Protein AF-D4XML7-F1 (afdb_monomer)

Sequence (83 aa):
MVTFLFFGLIITILLTPGPTNTLLASSGIQIGIKRSLKLIPSEVLGYFIAITAWGFLLESVSHYIPWLPPLIKLLSAAFIIYF

Structure (mmCIF, N/CA/C/O backbone):
data_AF-D4XML7-F1
#
_entry.id   AF-D4XML7-F1
#
loop_
_atom_site.group_PDB
_atom_site.id
_atom_site.type_symbol
_atom_site.label_atom_id
_atom_site.label_alt_id
_atom_site.label_comp_id
_atom_site.label_asym_id
_atom_site.label_entity_id
_atom_site.label_seq_id
_atom_site.pdbx_PDB_ins_code
_atom_site.Cartn_x
_atom_site.Cartn_y
_atom_site.Cartn_z
_atom_site.occupancy
_atom_site.B_iso_or_equiv
_atom_site.auth_seq_id
_atom_site.auth_comp_id
_atom_site.auth_asym_id
_atom_site.auth_atom_id
_atom_site.pdbx_PDB_model_num
ATOM 1 N N . MET A 1 1 ? -7.978 24.721 -2.529 1.00 58.22 1 MET A N 1
ATOM 2 C CA . MET A 1 1 ? -8.995 23.992 -3.328 1.00 58.22 1 MET A CA 1
ATOM 3 C C . MET A 1 1 ? -8.685 22.499 -3.485 1.00 58.22 1 MET A C 1
ATOM 5 O O . MET A 1 1 ? -9.626 21.729 -3.576 1.00 58.22 1 MET A O 1
ATOM 9 N N . VAL A 1 2 ? -7.418 22.058 -3.429 1.00 62.31 2 VAL A N 1
ATOM 10 C CA . VAL A 1 2 ? -7.052 20.621 -3.509 1.00 62.31 2 VAL A CA 1
ATOM 11 C C . VAL A 1 2 ? -7.470 19.813 -2.262 1.00 62.31 2 VAL A C 1
ATOM 13 O O . VAL A 1 2 ? -7.745 18.624 -2.356 1.00 62.31 2 VAL A O 1
ATOM 16 N N . THR A 1 3 ? -7.610 20.458 -1.100 1.00 80.94 3 THR A N 1
ATOM 17 C CA . THR A 1 3 ? -7.850 19.797 0.195 1.00 80.94 3 THR A CA 1
ATOM 18 C C . THR A 1 3 ? -9.175 19.029 0.282 1.00 80.94 3 THR A C 1
ATOM 20 O O . THR A 1 3 ? -9.189 17.911 0.782 1.00 80.94 3 THR A O 1
ATOM 23 N N . PHE A 1 4 ? -10.285 19.581 -0.222 1.00 84.38 4 PHE A N 1
ATOM 24 C CA . PHE A 1 4 ? -11.599 18.925 -0.115 1.00 84.38 4 PHE A CA 1
ATOM 25 C C . PHE A 1 4 ? -11.704 17.691 -1.019 1.00 84.38 4 PHE A C 1
ATOM 27 O O . PHE A 1 4 ? -12.132 16.630 -0.571 1.00 84.38 4 PHE A O 1
ATOM 34 N N . LEU A 1 5 ? -11.238 17.814 -2.268 1.00 87.25 5 LEU A N 1
ATOM 35 C CA . LEU A 1 5 ? -11.157 16.691 -3.205 1.00 87.25 5 LEU A CA 1
ATOM 36 C C . LEU A 1 5 ? -10.247 15.585 -2.667 1.00 87.25 5 LEU A C 1
ATOM 38 O O . LEU A 1 5 ? -10.602 14.416 -2.742 1.00 87.25 5 LEU A O 1
ATOM 42 N N . PHE A 1 6 ? -9.116 15.951 -2.063 1.00 87.81 6 PHE A N 1
ATOM 43 C CA . PHE A 1 6 ? -8.193 14.998 -1.453 1.00 87.81 6 PHE A CA 1
ATOM 44 C C . PHE A 1 6 ? -8.834 14.203 -0.306 1.00 87.81 6 PHE A C 1
ATOM 46 O O . PHE A 1 6 ? -8.759 12.977 -0.301 1.00 87.81 6 PHE A O 1
ATOM 53 N N . PHE A 1 7 ? -9.524 14.872 0.625 1.00 88.56 7 PHE A N 1
ATOM 54 C CA . PHE A 1 7 ? -10.243 14.182 1.702 1.00 88.56 7 PHE A CA 1
ATOM 55 C C . PHE A 1 7 ? -11.372 13.293 1.175 1.00 88.56 7 PHE A C 1
ATOM 57 O O . PHE A 1 7 ? -11.513 12.163 1.636 1.00 88.56 7 PHE A O 1
ATOM 64 N N . GLY A 1 8 ? -12.139 13.764 0.186 1.00 87.56 8 GLY A N 1
ATOM 65 C CA . GLY A 1 8 ? -13.170 12.949 -0.459 1.00 87.56 8 GLY A CA 1
AT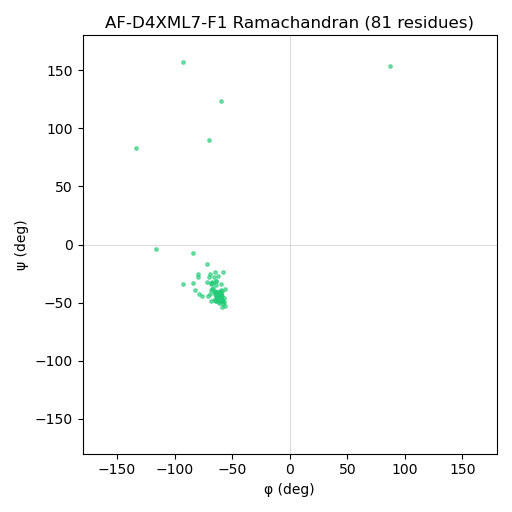OM 66 C C . GLY A 1 8 ? -12.596 11.681 -1.096 1.00 87.56 8 GLY A C 1
ATOM 67 O O . GLY A 1 8 ? -13.169 10.601 -0.961 1.00 87.56 8 GLY A O 1
ATOM 68 N N . LEU A 1 9 ? -11.423 11.790 -1.720 1.00 87.38 9 LEU A N 1
ATOM 69 C CA . LEU A 1 9 ? -10.734 10.675 -2.365 1.00 87.38 9 LEU A CA 1
ATOM 70 C C . LEU A 1 9 ? -10.209 9.663 -1.335 1.00 87.38 9 LEU A C 1
ATOM 72 O O . LEU A 1 9 ? -10.420 8.465 -1.499 1.00 87.38 9 LEU A O 1
ATOM 76 N N . ILE A 1 10 ? -9.626 10.137 -0.228 1.00 87.56 10 ILE A N 1
ATOM 77 C CA . ILE A 1 10 ? -9.211 9.285 0.899 1.00 87.56 10 ILE A CA 1
ATOM 78 C C . ILE A 1 10 ? -10.404 8.510 1.458 1.00 87.56 10 ILE A C 1
ATOM 80 O O . ILE A 1 10 ? -10.332 7.293 1.592 1.00 87.56 10 ILE A O 1
ATOM 84 N N . ILE A 1 11 ? -11.504 9.201 1.768 1.00 85.25 11 ILE A N 1
ATOM 85 C CA . ILE A 1 11 ? -12.700 8.567 2.336 1.00 85.25 11 ILE A CA 1
ATOM 86 C C . ILE A 1 11 ? -13.241 7.508 1.376 1.00 85.25 11 ILE A C 1
ATOM 88 O O . ILE A 1 11 ? -13.541 6.399 1.804 1.00 85.25 11 ILE A O 1
ATOM 92 N N . THR A 1 12 ? -13.306 7.823 0.082 1.00 84.75 12 THR A N 1
ATOM 93 C CA . THR A 1 12 ? -13.771 6.877 -0.937 1.00 84.75 12 THR A CA 1
ATOM 94 C C . THR A 1 12 ? -12.895 5.624 -0.960 1.00 84.75 12 THR A C 1
ATOM 96 O O . THR A 1 12 ? -13.424 4.523 -0.883 1.00 84.75 12 THR A O 1
ATOM 99 N N . ILE A 1 13 ? -11.565 5.773 -0.967 1.00 84.88 13 ILE A N 1
ATOM 100 C CA . ILE A 1 13 ? -10.627 4.639 -0.955 1.00 84.88 13 ILE A CA 1
ATOM 101 C C . ILE A 1 13 ? -10.753 3.802 0.323 1.00 84.88 13 ILE A C 1
ATOM 103 O O . ILE A 1 13 ? -10.731 2.575 0.247 1.00 84.88 13 ILE A O 1
ATOM 107 N N . LEU A 1 14 ? -10.880 4.436 1.493 1.00 83.25 14 LEU A N 1
ATOM 108 C CA . LEU A 1 14 ? -11.018 3.712 2.762 1.00 83.25 14 LEU A CA 1
ATOM 109 C C . LEU A 1 14 ? -12.348 2.954 2.857 1.00 83.25 14 LEU A C 1
ATOM 111 O O . LEU A 1 14 ? -12.404 1.907 3.498 1.00 83.25 14 LEU A O 1
ATOM 115 N N . LEU A 1 15 ? -13.410 3.482 2.241 1.00 80.50 15 LEU A N 1
ATOM 116 C CA . LEU A 1 15 ? -14.725 2.844 2.210 1.00 80.50 15 LEU A CA 1
ATOM 117 C C . LEU A 1 15 ? -14.825 1.731 1.164 1.00 80.50 15 LEU A C 1
ATOM 119 O O . LEU A 1 15 ? -15.634 0.819 1.341 1.00 80.50 15 LEU A O 1
ATOM 123 N N . THR A 1 16 ? -14.017 1.771 0.101 1.00 84.69 16 THR A N 1
ATOM 124 C CA . THR A 1 16 ? -13.939 0.668 -0.859 1.00 84.69 16 THR A CA 1
ATOM 125 C C . THR A 1 16 ? -13.503 -0.605 -0.121 1.00 84.69 16 THR A C 1
ATOM 127 O O . 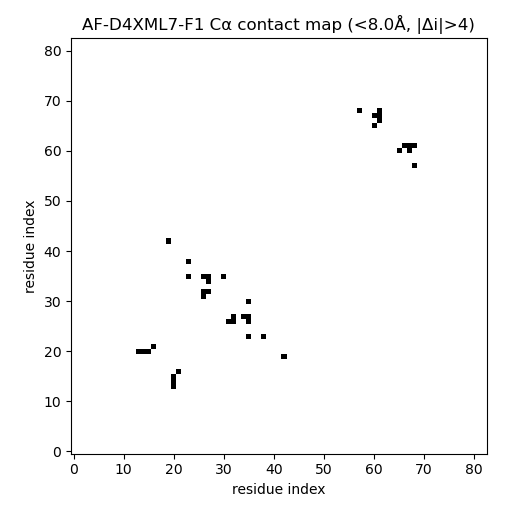THR A 1 16 ? -12.459 -0.596 0.546 1.00 84.69 16 THR A O 1
ATOM 130 N N . PRO A 1 17 ? -14.285 -1.701 -0.198 1.00 75.56 17 PRO A N 1
ATOM 131 C CA . PRO A 1 17 ? -14.033 -2.911 0.574 1.00 75.56 17 PRO A CA 1
ATOM 132 C C . PRO A 1 17 ? -12.784 -3.632 0.058 1.00 75.56 17 PRO A C 1
ATOM 134 O O . PRO A 1 17 ? -12.843 -4.475 -0.833 1.00 75.56 17 PRO A O 1
ATOM 137 N N . GLY A 1 18 ? -11.635 -3.272 0.625 1.00 81.38 18 GLY A N 1
ATOM 138 C CA . GLY A 1 18 ? -10.381 -4.004 0.502 1.00 81.38 18 GLY A CA 1
ATOM 139 C C . GLY A 1 18 ? -10.200 -4.997 1.656 1.00 81.38 18 GLY A C 1
ATOM 140 O O . GLY A 1 18 ? -10.754 -4.786 2.736 1.00 81.38 18 GLY A O 1
ATOM 141 N N . PRO A 1 19 ? -9.390 -6.056 1.487 1.00 79.06 19 PRO A N 1
ATOM 142 C CA . PRO A 1 19 ? -9.204 -7.087 2.508 1.00 79.06 19 PRO A CA 1
ATOM 143 C C . PRO A 1 19 ? -8.736 -6.527 3.861 1.00 79.06 19 PRO A C 1
ATOM 145 O O . PRO A 1 19 ? -9.233 -6.966 4.897 1.00 79.06 19 PRO A O 1
ATOM 148 N N . THR A 1 20 ? -7.850 -5.523 3.886 1.00 85.56 20 THR A N 1
ATOM 149 C CA . THR A 1 20 ? -7.404 -4.891 5.140 1.00 85.56 20 THR A CA 1
ATOM 150 C C . THR A 1 20 ? -8.366 -3.823 5.661 1.00 85.56 20 THR A C 1
ATOM 152 O O . THR A 1 20 ? -8.639 -3.814 6.858 1.00 85.56 20 THR A O 1
ATOM 155 N N . ASN A 1 21 ? -8.973 -2.997 4.799 1.00 87.31 21 ASN A N 1
ATOM 156 C CA . ASN A 1 21 ? -9.992 -2.013 5.207 1.00 87.31 21 ASN A CA 1
ATOM 157 C C . ASN A 1 21 ? -11.205 -2.695 5.859 1.00 87.31 21 ASN A C 1
ATOM 159 O O . ASN A 1 21 ? -11.678 -2.274 6.915 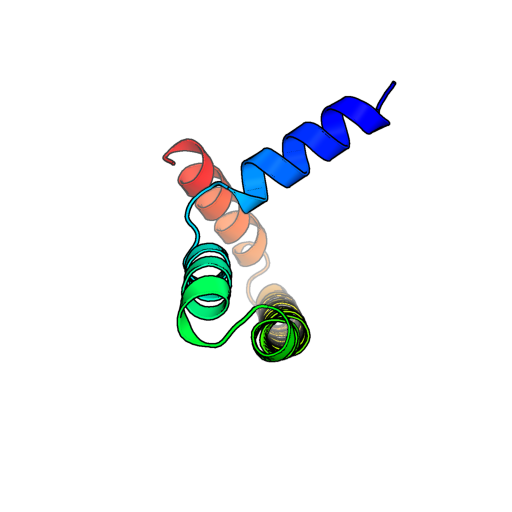1.00 87.31 21 ASN A O 1
ATOM 163 N N . THR A 1 22 ? -11.674 -3.799 5.270 1.00 85.75 22 THR A N 1
ATOM 164 C CA . THR A 1 22 ? -12.752 -4.620 5.829 1.00 85.75 22 THR A CA 1
ATOM 165 C C . THR A 1 22 ? -12.314 -5.318 7.117 1.00 85.75 22 THR A C 1
ATOM 167 O O . THR A 1 22 ? -13.093 -5.373 8.070 1.00 85.75 22 THR A O 1
ATOM 170 N N . LEU A 1 23 ? -11.065 -5.794 7.204 1.00 86.38 23 LEU A N 1
ATOM 171 C CA . LEU A 1 23 ? -10.519 -6.352 8.444 1.00 86.38 23 LEU A CA 1
ATOM 172 C C . LEU A 1 23 ? -10.510 -5.301 9.557 1.00 86.38 23 LEU A C 1
ATOM 174 O O . LEU A 1 23 ? -11.044 -5.580 10.623 1.00 86.38 23 LEU A O 1
ATOM 178 N N . LEU A 1 24 ? -10.002 -4.092 9.313 1.00 87.38 24 LEU A N 1
ATOM 179 C CA . LEU A 1 24 ? -9.971 -3.013 10.306 1.00 87.38 24 LEU A CA 1
ATOM 180 C C . LEU A 1 24 ? -11.375 -2.558 10.723 1.00 87.38 24 LEU A C 1
ATOM 182 O O . LEU A 1 24 ? -11.625 -2.326 11.909 1.00 87.38 24 LEU A O 1
ATOM 186 N N . ALA A 1 25 ? -12.307 -2.460 9.771 1.00 85.44 25 ALA A N 1
ATOM 187 C CA . ALA A 1 25 ? -13.700 -2.134 10.062 1.00 85.44 25 ALA A CA 1
ATOM 188 C C . ALA A 1 25 ? -14.358 -3.222 10.931 1.00 85.44 25 ALA A C 1
ATOM 190 O O . ALA A 1 25 ? -14.966 -2.921 11.960 1.00 85.44 25 ALA A O 1
ATOM 191 N N . SER A 1 26 ? -14.184 -4.496 10.565 1.00 85.62 26 SER A N 1
ATOM 192 C CA . SER A 1 26 ? -14.740 -5.633 11.308 1.00 85.62 26 SER A CA 1
ATOM 193 C C . SER A 1 26 ? -14.085 -5.819 12.680 1.00 85.62 26 SER A C 1
ATOM 195 O O . SER A 1 26 ? -14.784 -6.050 13.666 1.00 85.62 26 SER A O 1
ATOM 197 N N . SER A 1 27 ? -12.768 -5.633 12.797 1.00 85.50 27 SER A N 1
ATOM 198 C CA . SER A 1 27 ? -12.051 -5.713 14.070 1.00 85.50 27 SER A CA 1
ATOM 199 C C . SER A 1 27 ? -12.433 -4.557 14.992 1.00 85.50 27 SER A C 1
ATOM 201 O O . SER A 1 27 ? -12.496 -4.734 16.210 1.00 85.50 27 SER A O 1
ATOM 203 N N . GLY A 1 28 ? -12.723 -3.378 14.428 1.00 84.75 28 GLY A N 1
ATOM 204 C CA . GLY A 1 28 ? -13.223 -2.220 15.165 1.00 84.75 28 GLY A CA 1
ATOM 205 C C . GLY A 1 28 ? -14.546 -2.518 15.866 1.00 84.75 28 GLY A C 1
ATOM 206 O O . GLY A 1 28 ? -14.722 -2.128 17.021 1.00 84.75 28 GLY A O 1
ATOM 207 N N . ILE A 1 29 ? -15.422 -3.275 15.199 1.00 87.00 29 ILE A N 1
ATOM 208 C CA . ILE A 1 29 ? -16.717 -3.727 15.723 1.00 87.00 29 ILE A CA 1
ATOM 209 C C . ILE A 1 29 ? -16.546 -4.889 16.715 1.00 87.00 29 ILE A C 1
ATOM 211 O O . ILE A 1 29 ? -17.163 -4.878 17.776 1.00 87.00 29 ILE A O 1
ATOM 215 N N . GLN A 1 30 ? -15.701 -5.878 16.407 1.00 87.19 30 GLN A N 1
ATOM 216 C CA . GLN A 1 30 ? -15.568 -7.103 17.211 1.00 87.19 30 GLN A CA 1
ATOM 217 C C . GLN A 1 30 ? -14.713 -6.934 18.474 1.00 87.19 30 GLN A C 1
ATOM 219 O O . GLN A 1 30 ? -15.038 -7.471 19.528 1.00 87.19 30 GLN A O 1
ATOM 224 N N . ILE A 1 31 ? -13.587 -6.225 18.366 1.00 82.31 31 ILE A N 1
ATOM 225 C CA . ILE A 1 31 ? -12.536 -6.171 19.398 1.00 82.31 31 ILE A CA 1
ATOM 226 C C . ILE A 1 31 ? -12.374 -4.745 19.966 1.00 82.31 31 ILE A C 1
ATOM 228 O O . ILE A 1 31 ? -11.599 -4.513 20.899 1.00 82.31 31 ILE A O 1
ATOM 232 N N . GLY A 1 32 ? -13.119 -3.780 19.419 1.00 84.62 32 GLY A N 1
ATOM 233 C CA . GLY A 1 32 ? -13.124 -2.379 19.822 1.00 84.62 32 GLY A CA 1
ATOM 234 C C . GLY A 1 32 ? -12.051 -1.530 19.133 1.00 84.62 32 GLY A C 1
ATOM 235 O O . GLY A 1 32 ? -10.970 -1.997 18.756 1.00 84.62 32 GLY A O 1
ATOM 236 N N . ILE A 1 33 ? -12.336 -0.228 19.021 1.00 80.19 33 ILE A N 1
ATOM 237 C CA . ILE A 1 33 ? -11.503 0.758 18.309 1.00 80.19 33 ILE A CA 1
ATOM 238 C C . ILE A 1 33 ? -10.074 0.794 18.871 1.00 80.19 33 ILE A C 1
ATOM 240 O O . ILE A 1 33 ? -9.114 0.642 18.122 1.00 80.19 33 ILE A O 1
ATOM 244 N N . LYS A 1 34 ? -9.906 0.902 20.199 1.00 79.81 34 LYS A N 1
ATOM 245 C CA . LYS A 1 34 ? -8.577 1.021 20.839 1.00 79.81 34 LYS A CA 1
ATOM 246 C C . LYS A 1 34 ? -7.653 -0.165 20.557 1.00 79.81 34 LYS A C 1
ATOM 248 O O . LYS A 1 34 ? -6.441 0.012 20.480 1.00 79.81 34 LYS A O 1
ATOM 253 N N . ARG A 1 35 ? -8.207 -1.376 20.438 1.00 78.00 35 ARG A N 1
ATOM 254 C CA . ARG A 1 35 ? -7.421 -2.588 20.177 1.00 78.00 35 ARG A CA 1
ATOM 255 C C . ARG A 1 35 ? -7.151 -2.766 18.686 1.00 78.00 35 ARG A C 1
ATOM 257 O O . ARG A 1 35 ? -6.050 -3.176 18.338 1.00 78.00 35 ARG A O 1
ATOM 264 N N . SER A 1 36 ? -8.088 -2.351 17.833 1.00 83.19 36 SER A N 1
ATOM 265 C CA . SER A 1 36 ? -7.902 -2.308 16.377 1.00 83.19 36 SER A CA 1
ATOM 266 C C . SER A 1 36 ? -6.857 -1.297 15.920 1.00 83.19 36 SER A C 1
ATOM 268 O O . SER A 1 36 ? -6.172 -1.551 14.939 1.00 83.19 36 SER A O 1
ATOM 270 N N . LEU A 1 37 ? -6.630 -0.206 16.662 1.00 83.00 37 LEU A N 1
ATOM 271 C CA . LEU A 1 37 ? -5.536 0.730 16.357 1.00 83.00 37 LEU A CA 1
ATOM 272 C C . LEU A 1 37 ? -4.152 0.060 16.339 1.00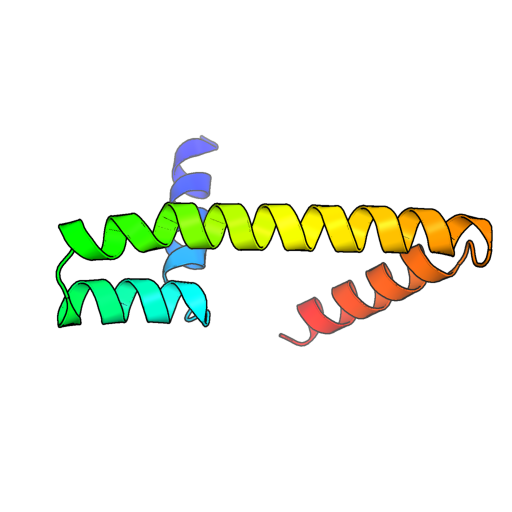 83.00 37 LEU A C 1
ATOM 274 O O . LEU A 1 37 ? -3.251 0.554 15.671 1.00 83.00 37 LEU A O 1
ATOM 278 N N . LYS A 1 38 ? -3.976 -1.077 17.029 1.00 84.94 38 LYS A N 1
ATOM 279 C CA . LYS A 1 38 ? -2.726 -1.854 16.985 1.00 84.94 38 LYS A CA 1
ATOM 280 C C . LYS A 1 38 ? -2.509 -2.583 15.656 1.00 84.94 38 LYS A C 1
ATOM 282 O O . LYS A 1 38 ? -1.385 -2.980 15.386 1.00 84.94 38 LYS A O 1
ATOM 287 N N . LEU A 1 39 ? -3.548 -2.749 14.838 1.00 85.12 39 LEU A N 1
ATOM 288 C CA . LEU A 1 39 ? -3.451 -3.378 13.519 1.00 85.12 39 LEU A CA 1
ATOM 289 C C . LEU A 1 39 ? -2.901 -2.412 12.465 1.00 85.12 39 LEU A C 1
ATOM 291 O O . LEU A 1 39 ? -2.225 -2.854 11.545 1.00 85.12 39 LEU A O 1
ATOM 295 N N . ILE A 1 40 ? -3.113 -1.104 12.639 1.00 87.38 40 ILE A N 1
ATOM 296 C CA . ILE A 1 40 ? -2.590 -0.062 11.743 1.00 87.38 40 ILE A CA 1
ATOM 297 C C . ILE A 1 40 ? -1.060 -0.145 11.597 1.00 87.38 40 ILE A C 1
ATOM 299 O O . ILE A 1 40 ? -0.586 -0.241 10.468 1.00 87.38 40 ILE A O 1
ATOM 303 N N . PRO A 1 41 ? -0.244 -0.155 12.674 1.00 87.88 41 PRO A N 1
ATOM 304 C CA . PRO A 1 41 ? 1.203 -0.284 12.515 1.00 87.88 41 PRO A CA 1
ATOM 305 C C . PRO A 1 41 ? 1.609 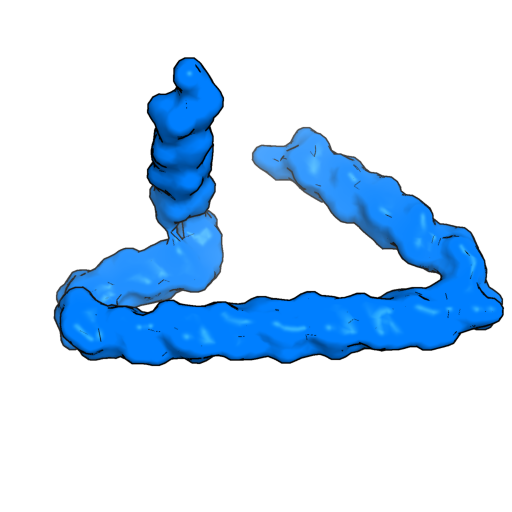-1.630 11.902 1.00 87.88 41 PRO A C 1
ATOM 307 O O . PRO A 1 41 ? 2.592 -1.679 11.171 1.00 87.88 41 PRO A O 1
ATOM 310 N N . SER A 1 42 ? 0.858 -2.710 12.145 1.00 88.56 42 SER A N 1
ATOM 311 C CA . SER A 1 42 ? 1.104 -4.001 11.489 1.00 88.56 42 SER A CA 1
ATOM 312 C C . SER A 1 42 ? 0.846 -3.942 9.983 1.00 88.56 42 SER A C 1
ATOM 314 O O . SER A 1 42 ? 1.638 -4.481 9.217 1.00 88.56 42 SER A O 1
ATOM 316 N N . GLU A 1 43 ? -0.213 -3.257 9.553 1.00 90.69 43 GLU A N 1
ATOM 317 C CA . GLU A 1 43 ? -0.510 -3.024 8.139 1.00 90.69 43 GLU A CA 1
ATOM 318 C C . GLU A 1 43 ? 0.573 -2.161 7.478 1.00 90.69 43 GLU A C 1
ATOM 320 O O . GLU A 1 43 ? 1.103 -2.531 6.432 1.00 90.69 43 GLU A O 1
ATOM 325 N N . VAL A 1 44 ? 0.974 -1.060 8.123 1.00 91.38 44 VAL A N 1
ATOM 326 C CA . VAL A 1 44 ? 2.046 -0.181 7.627 1.00 91.38 44 VAL A CA 1
ATOM 327 C C . VAL A 1 44 ? 3.363 -0.944 7.483 1.00 91.38 44 VAL A C 1
ATOM 329 O O . VAL A 1 44 ? 4.027 -0.827 6.455 1.00 91.38 44 VAL A O 1
ATOM 332 N N . LEU A 1 45 ? 3.734 -1.756 8.477 1.00 93.56 45 LEU A N 1
ATOM 333 C CA . LEU A 1 45 ? 4.935 -2.589 8.407 1.00 93.56 45 LEU A CA 1
ATOM 334 C C . LEU A 1 45 ? 4.828 -3.651 7.311 1.00 93.56 45 LEU A C 1
ATOM 336 O O . LEU A 1 45 ? 5.788 -3.851 6.572 1.00 93.56 45 LEU A O 1
ATOM 340 N N . GLY A 1 46 ? 3.670 -4.298 7.176 1.00 91.62 46 GLY A N 1
ATOM 341 C CA . GLY A 1 46 ? 3.420 -5.277 6.121 1.00 91.62 46 GLY A CA 1
ATOM 342 C C . GLY A 1 46 ? 3.607 -4.673 4.731 1.00 91.62 46 GLY A C 1
ATOM 343 O O . GLY A 1 46 ? 4.353 -5.223 3.920 1.00 91.62 46 GLY A O 1
ATOM 344 N N . TYR A 1 47 ? 3.013 -3.504 4.478 1.00 91.62 47 TYR A N 1
ATOM 345 C CA . TYR A 1 47 ? 3.204 -2.787 3.217 1.00 91.62 47 TYR A CA 1
ATOM 346 C C . TYR A 1 47 ? 4.645 -2.343 3.016 1.00 91.62 47 TYR A C 1
ATOM 348 O O . TYR A 1 47 ? 5.181 -2.518 1.926 1.00 91.62 47 TYR A O 1
ATOM 356 N N . PHE A 1 48 ? 5.290 -1.806 4.050 1.00 95.06 48 PHE A N 1
ATOM 357 C CA . PHE A 1 48 ? 6.678 -1.372 3.955 1.00 95.06 48 PHE A CA 1
ATOM 358 C C . PHE A 1 48 ? 7.599 -2.531 3.559 1.00 95.06 48 PHE A C 1
ATOM 360 O O . PHE A 1 48 ? 8.376 -2.408 2.613 1.00 95.06 48 PHE A O 1
ATOM 367 N N . ILE A 1 49 ? 7.469 -3.684 4.221 1.00 96.12 49 ILE A N 1
ATOM 368 C CA . ILE A 1 49 ? 8.250 -4.888 3.913 1.00 96.12 49 ILE A CA 1
ATOM 369 C C . ILE A 1 49 ? 7.936 -5.382 2.499 1.00 96.12 49 ILE A C 1
ATOM 371 O O . ILE A 1 49 ? 8.852 -5.661 1.733 1.00 96.12 49 ILE A O 1
ATOM 375 N N . ALA A 1 50 ? 6.658 -5.466 2.122 1.00 94.12 50 ALA A N 1
ATOM 376 C CA . ALA A 1 50 ? 6.266 -5.972 0.811 1.00 94.12 50 ALA A CA 1
ATOM 377 C C . ALA A 1 50 ? 6.777 -5.080 -0.328 1.00 94.12 50 ALA A C 1
ATOM 379 O O . ALA A 1 50 ? 7.386 -5.577 -1.273 1.00 94.12 50 ALA A O 1
ATOM 380 N N . ILE A 1 51 ? 6.565 -3.764 -0.230 1.00 94.56 51 ILE A N 1
ATOM 381 C CA . ILE A 1 51 ? 6.986 -2.796 -1.248 1.00 94.56 51 ILE A CA 1
ATOM 382 C C . ILE A 1 51 ? 8.509 -2.782 -1.372 1.00 94.56 51 ILE A C 1
ATOM 384 O O . ILE A 1 51 ? 9.023 -2.800 -2.488 1.00 94.56 51 ILE A O 1
ATOM 388 N N . THR A 1 52 ? 9.238 -2.780 -0.252 1.00 95.81 52 THR A N 1
ATOM 389 C CA . THR A 1 52 ? 10.709 -2.791 -0.283 1.00 95.81 52 THR A CA 1
ATOM 390 C C . THR A 1 52 ? 11.244 -4.098 -0.860 1.00 95.81 52 THR A C 1
ATOM 392 O O . THR A 1 52 ? 12.066 -4.055 -1.772 1.00 95.81 52 THR A O 1
ATOM 395 N N . ALA A 1 53 ? 10.742 -5.252 -0.413 1.00 96.06 53 ALA A N 1
ATOM 396 C CA . ALA A 1 53 ? 11.174 -6.554 -0.913 1.00 96.06 53 ALA A CA 1
ATOM 397 C C . ALA A 1 53 ? 10.918 -6.708 -2.420 1.00 96.06 53 ALA A C 1
ATOM 399 O O . ALA A 1 53 ? 11.828 -7.074 -3.165 1.00 96.06 53 ALA A O 1
ATOM 400 N N . TRP A 1 54 ? 9.708 -6.381 -2.888 1.00 94.31 54 TRP A N 1
ATOM 401 C CA . TRP A 1 54 ? 9.388 -6.422 -4.317 1.00 94.31 54 TRP A CA 1
ATOM 402 C C . TRP A 1 54 ? 10.165 -5.383 -5.120 1.00 94.31 54 TRP A C 1
ATOM 404 O O . TRP A 1 54 ? 10.588 -5.687 -6.231 1.00 94.31 54 TRP A O 1
ATOM 414 N N . GLY A 1 55 ? 10.389 -4.189 -4.566 1.00 93.12 55 GLY A N 1
ATOM 415 C CA . GLY A 1 55 ? 11.206 -3.149 -5.188 1.00 93.12 55 GLY A CA 1
ATOM 416 C C . GLY A 1 55 ? 12.629 -3.631 -5.457 1.00 93.12 55 GLY A C 1
ATOM 417 O O . GLY A 1 55 ? 13.063 -3.624 -6.607 1.00 93.12 55 GLY A O 1
ATOM 418 N N . PHE A 1 56 ? 13.310 -4.145 -4.428 1.00 95.31 56 PHE A N 1
ATOM 419 C CA . PHE A 1 56 ? 14.663 -4.694 -4.559 1.00 95.31 56 PHE A CA 1
ATOM 420 C C . PHE A 1 56 ? 14.727 -5.888 -5.512 1.00 95.31 56 PHE A C 1
ATOM 422 O O . PHE A 1 56 ? 15.667 -6.001 -6.301 1.00 95.31 56 PHE A O 1
ATOM 429 N N . LEU A 1 57 ? 13.737 -6.783 -5.461 1.00 93.38 57 LEU A N 1
ATOM 430 C CA . LEU A 1 57 ? 13.676 -7.939 -6.353 1.00 93.38 57 LEU A CA 1
ATOM 431 C C . LEU A 1 57 ? 13.523 -7.496 -7.811 1.00 93.38 57 LEU A C 1
ATOM 433 O O . LEU A 1 57 ? 14.273 -7.954 -8.670 1.00 93.38 57 LEU A O 1
ATOM 437 N N . LEU A 1 58 ? 12.586 -6.590 -8.095 1.00 92.62 58 LEU A N 1
ATOM 438 C CA . LEU A 1 58 ? 12.351 -6.088 -9.448 1.00 92.62 58 LEU A CA 1
ATOM 439 C C . LEU A 1 58 ? 13.548 -5.305 -9.984 1.00 92.62 58 LEU A C 1
ATOM 441 O O . LEU A 1 58 ? 13.897 -5.475 -11.150 1.00 92.62 58 LEU A O 1
ATOM 445 N N . GLU A 1 59 ? 14.200 -4.499 -9.149 1.00 91.88 59 GLU A N 1
ATOM 446 C CA . GLU A 1 59 ? 15.437 -3.801 -9.501 1.00 91.88 59 GLU A CA 1
ATOM 447 C C . GLU A 1 59 ? 16.550 -4.800 -9.843 1.00 91.88 59 GLU A C 1
ATOM 449 O O . GLU A 1 59 ? 17.116 -4.749 -10.936 1.00 91.88 59 GLU A O 1
ATOM 454 N N . SER A 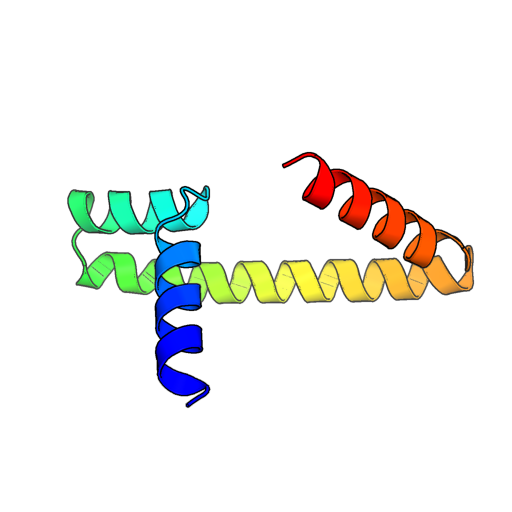1 60 ? 16.779 -5.792 -8.981 1.00 92.81 60 SER A N 1
ATOM 455 C CA . SER A 1 60 ? 17.793 -6.832 -9.197 1.00 92.81 60 SER A CA 1
ATOM 456 C C . SER A 1 60 ? 17.553 -7.617 -10.489 1.00 92.81 60 SER A C 1
ATOM 458 O O . SER A 1 60 ? 18.481 -7.852 -11.259 1.00 92.81 60 SER A O 1
ATOM 460 N N . VAL A 1 61 ? 16.303 -8.004 -10.759 1.00 92.31 61 VAL A N 1
ATOM 461 C CA . VAL A 1 61 ? 15.938 -8.747 -11.975 1.00 92.31 61 VAL A CA 1
ATOM 462 C C . VAL A 1 61 ? 16.009 -7.858 -13.216 1.00 92.31 61 VAL A C 1
ATOM 464 O O . VAL A 1 61 ? 16.372 -8.344 -14.287 1.00 92.31 61 VAL A O 1
ATOM 467 N N . SER A 1 62 ? 15.731 -6.557 -13.095 1.00 91.75 62 SER A N 1
ATOM 468 C CA . SER A 1 62 ? 15.782 -5.625 -14.227 1.00 91.75 62 SER A CA 1
ATOM 469 C C . SER A 1 62 ? 17.174 -5.499 -14.851 1.00 91.75 62 SER A C 1
ATOM 471 O O . SER A 1 62 ? 17.274 -5.272 -16.055 1.00 91.75 62 SER A O 1
ATOM 473 N N . HIS A 1 63 ? 18.241 -5.731 -14.077 1.00 91.25 63 HIS A N 1
ATOM 474 C CA . HIS A 1 63 ? 19.608 -5.785 -14.601 1.00 91.25 63 HIS A CA 1
ATOM 475 C C . HIS A 1 63 ? 19.828 -6.936 -15.591 1.00 91.25 63 HIS A C 1
ATOM 477 O O . HIS A 1 63 ? 20.613 -6.794 -16.526 1.00 91.25 63 HIS A O 1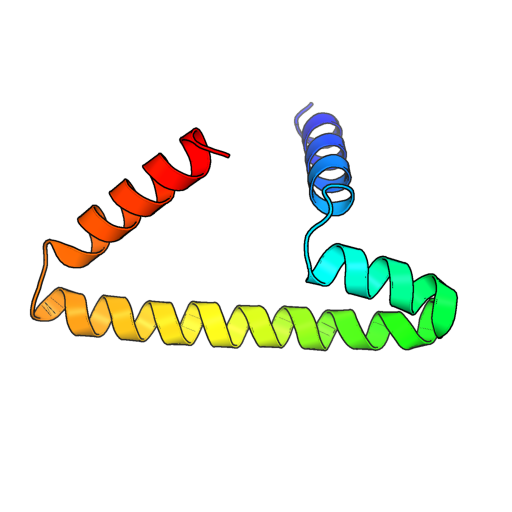
ATOM 483 N N . TYR A 1 64 ? 19.123 -8.056 -15.412 1.00 93.00 64 TYR A N 1
ATOM 484 C CA . TYR A 1 64 ? 19.195 -9.214 -16.306 1.00 93.00 64 TYR A CA 1
ATOM 485 C C . TYR A 1 64 ? 18.122 -9.168 -17.400 1.00 93.00 64 TYR A C 1
ATOM 487 O O . TYR A 1 64 ? 18.357 -9.622 -18.518 1.00 93.00 64 TYR A O 1
ATOM 495 N N . ILE A 1 65 ? 16.941 -8.622 -17.090 1.00 93.75 65 ILE A N 1
ATOM 496 C CA . ILE A 1 65 ? 15.784 -8.564 -17.993 1.00 93.75 65 ILE A CA 1
ATOM 497 C C . ILE A 1 65 ? 15.185 -7.142 -17.977 1.00 93.75 65 ILE A C 1
ATOM 499 O O . ILE A 1 65 ? 14.196 -6.886 -17.283 1.00 93.75 65 ILE A O 1
ATOM 503 N N . PRO A 1 66 ? 15.735 -6.199 -18.769 1.00 90.06 66 PRO A N 1
ATOM 504 C CA . PRO A 1 66 ? 15.361 -4.779 -18.701 1.00 90.06 66 PRO A CA 1
ATOM 505 C C . PRO A 1 66 ? 13.911 -4.477 -19.102 1.00 90.06 66 PRO A C 1
ATOM 507 O O . PRO A 1 66 ? 13.341 -3.469 -18.687 1.00 90.06 66 PRO A O 1
ATOM 510 N N . TRP A 1 67 ? 13.292 -5.344 -19.907 1.00 92.38 67 TRP A N 1
ATOM 511 C CA . TRP A 1 67 ? 11.908 -5.185 -20.365 1.00 92.38 67 TRP A CA 1
ATOM 512 C C . TRP A 1 67 ? 10.865 -5.716 -19.368 1.00 92.38 67 TRP A C 1
ATOM 514 O O . TRP A 1 67 ? 9.670 -5.486 -19.557 1.00 92.38 67 TRP A O 1
ATOM 524 N N . LEU A 1 68 ? 11.283 -6.385 -18.286 1.00 91.94 68 LEU A N 1
ATOM 525 C CA . LEU A 1 68 ? 10.358 -6.964 -17.312 1.00 91.94 68 LEU A CA 1
ATOM 526 C C . LEU A 1 68 ? 9.590 -5.898 -16.499 1.00 91.94 68 LEU A C 1
ATOM 528 O O . LEU A 1 68 ? 8.360 -5.984 -16.454 1.00 91.94 68 LEU A O 1
ATOM 532 N N . PRO A 1 69 ? 10.225 -4.861 -15.907 1.00 91.44 69 PRO A N 1
ATOM 533 C CA . PRO A 1 69 ? 9.488 -3.817 -15.190 1.00 91.44 69 PRO A CA 1
ATOM 534 C C . PRO A 1 69 ? 8.427 -3.080 -16.028 1.00 91.44 69 PRO A C 1
ATOM 536 O O . PRO A 1 69 ? 7.310 -2.911 -15.530 1.00 91.44 69 PRO A O 1
ATOM 539 N N . PRO A 1 70 ? 8.697 -2.632 -17.276 1.00 93.38 70 PRO A N 1
ATOM 540 C CA . PRO A 1 70 ? 7.665 -1.982 -18.080 1.00 93.38 70 PRO A CA 1
ATOM 541 C C . PRO A 1 70 ? 6.538 -2.943 -18.479 1.00 93.38 70 PRO A C 1
ATOM 543 O O . PRO A 1 70 ? 5.387 -2.513 -18.507 1.00 93.38 70 PRO A O 1
ATOM 546 N N . LEU A 1 71 ? 6.819 -4.233 -18.707 1.00 95.06 71 LEU A N 1
ATOM 547 C CA . LEU A 1 71 ? 5.772 -5.228 -18.959 1.00 95.06 71 LEU A CA 1
ATOM 548 C C . LEU A 1 71 ? 4.854 -5.403 -17.743 1.00 95.06 71 LEU A C 1
ATOM 550 O O . LEU A 1 71 ? 3.637 -5.357 -17.889 1.00 95.06 71 LEU A O 1
ATOM 554 N N . ILE A 1 72 ? 5.421 -5.552 -16.541 1.00 93.38 72 ILE A N 1
ATOM 555 C CA . ILE A 1 72 ? 4.634 -5.660 -15.302 1.00 93.38 72 ILE A CA 1
ATOM 556 C C . ILE A 1 72 ? 3.782 -4.404 -15.103 1.00 93.38 72 ILE A C 1
ATOM 558 O O . ILE A 1 72 ? 2.601 -4.515 -14.792 1.00 93.38 72 ILE A O 1
ATOM 562 N N . LYS A 1 73 ? 4.333 -3.207 -15.350 1.00 92.19 73 LYS A N 1
ATOM 563 C CA . LYS A 1 73 ? 3.557 -1.957 -15.301 1.00 92.19 73 LYS A CA 1
ATOM 564 C C . LYS A 1 73 ? 2.393 -1.953 -16.292 1.00 92.19 73 LYS A C 1
ATOM 566 O O . LYS A 1 73 ? 1.304 -1.523 -15.923 1.00 92.19 73 LYS A O 1
ATOM 571 N N . LEU A 1 74 ? 2.607 -2.431 -17.518 1.00 96.00 74 LEU A N 1
ATOM 572 C CA . LEU A 1 74 ? 1.558 -2.518 -18.534 1.00 96.00 74 LEU A CA 1
ATOM 573 C C . LEU A 1 74 ? 0.448 -3.489 -18.111 1.00 96.00 74 LEU A C 1
ATOM 575 O O . LEU A 1 74 ? -0.728 -3.148 -18.212 1.00 96.00 74 LEU A O 1
ATOM 579 N N . LEU A 1 75 ? 0.815 -4.662 -17.587 1.00 95.12 75 LEU A N 1
ATOM 580 C CA . LEU A 1 75 ? -0.139 -5.643 -17.064 1.00 95.12 75 LEU A CA 1
ATOM 581 C C . LEU A 1 75 ? -0.934 -5.080 -15.879 1.00 95.12 75 LEU A C 1
ATOM 583 O O . LEU A 1 75 ? -2.154 -5.220 -15.847 1.00 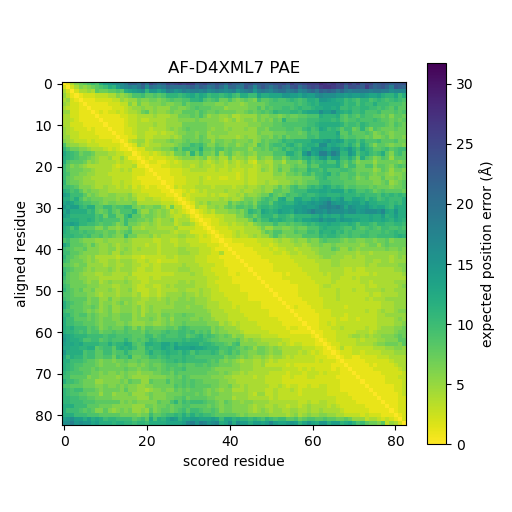95.12 75 LEU A O 1
ATOM 587 N N . SER A 1 76 ? -0.276 -4.382 -14.949 1.00 92.38 76 SER A N 1
ATOM 588 C CA . SER A 1 76 ? -0.946 -3.716 -13.827 1.00 92.38 76 SER A CA 1
ATOM 589 C C . SER A 1 76 ? -1.902 -2.617 -14.291 1.00 92.38 76 SER A C 1
ATOM 591 O O . SER A 1 76 ? -3.005 -2.509 -13.767 1.00 92.38 76 SER A O 1
ATOM 593 N N . ALA A 1 77 ? -1.518 -1.817 -15.290 1.00 93.94 77 ALA A N 1
ATOM 594 C CA . ALA A 1 77 ? -2.397 -0.798 -15.859 1.00 93.94 77 ALA A CA 1
ATOM 595 C C . ALA A 1 77 ? -3.628 -1.424 -16.531 1.00 93.94 77 ALA A C 1
ATOM 597 O O . ALA A 1 77 ? -4.745 -0.968 -16.303 1.00 93.94 77 ALA A O 1
ATOM 598 N N . ALA A 1 78 ? -3.442 -2.499 -17.303 1.00 95.00 78 ALA A N 1
ATOM 599 C CA . ALA A 1 78 ? -4.545 -3.236 -17.916 1.00 95.00 78 ALA A CA 1
ATOM 600 C C . ALA A 1 78 ? -5.491 -3.834 -16.863 1.00 95.00 78 ALA A C 1
ATOM 602 O O . ALA A 1 78 ? -6.707 -3.762 -17.019 1.00 95.00 78 ALA A O 1
ATOM 603 N N . PHE A 1 79 ? -4.941 -4.369 -15.770 1.00 90.56 79 PHE A N 1
ATOM 604 C CA . PHE A 1 79 ? -5.727 -4.882 -14.653 1.00 90.56 79 PHE A CA 1
ATOM 605 C C . PHE A 1 79 ? -6.564 -3.788 -13.977 1.00 90.56 79 PHE A C 1
ATOM 607 O O . PHE A 1 79 ? -7.744 -4.005 -13.735 1.00 90.56 79 PHE A O 1
ATOM 614 N N . ILE A 1 80 ? -5.987 -2.607 -13.727 1.00 88.44 80 ILE A N 1
ATOM 615 C CA . ILE A 1 80 ? -6.718 -1.462 -13.155 1.00 88.44 80 ILE A CA 1
ATOM 616 C C . ILE A 1 80 ? -7.818 -0.973 -14.102 1.00 88.44 80 ILE A C 1
ATOM 618 O O . ILE A 1 80 ? -8.857 -0.549 -13.635 1.00 88.44 80 ILE A O 1
ATOM 622 N N . ILE A 1 81 ? -7.616 -1.015 -15.421 1.00 91.81 81 ILE A N 1
ATOM 623 C CA . ILE A 1 81 ? -8.661 -0.622 -16.383 1.00 91.81 81 ILE A CA 1
ATOM 624 C C . ILE A 1 81 ? -9.827 -1.617 -16.381 1.00 91.81 81 ILE A C 1
ATOM 626 O O . ILE A 1 81 ? -10.969 -1.230 -16.616 1.00 91.81 81 ILE A O 1
ATOM 630 N N . TYR A 1 82 ? -9.536 -2.900 -16.167 1.00 86.62 82 TYR A N 1
ATOM 631 C CA . TYR A 1 82 ? -10.561 -3.936 -16.093 1.00 86.62 82 TYR A CA 1
ATOM 632 C C . TYR A 1 82 ? -11.431 -3.828 -14.826 1.00 86.62 82 TYR A C 1
ATOM 634 O O . TYR A 1 82 ? -12.580 -4.269 -14.856 1.00 86.62 82 TYR A O 1
ATOM 642 N N . PHE A 1 83 ? -10.887 -3.278 -13.737 1.00 65.31 83 PHE A N 1
ATOM 643 C CA . PHE A 1 83 ? -11.504 -3.237 -12.408 1.00 65.31 83 PHE A CA 1
ATOM 644 C C . PHE A 1 83 ? -12.111 -1.867 -12.082 1.00 65.31 83 PHE A C 1
ATOM 646 O O . PHE A 1 83 ? -13.243 -1.848 -11.550 1.00 65.31 83 PHE A O 1
#

Organism: NCBI:txid707232

Mean predicted aligned error: 6.42 Å

pLDDT: mean 87.77, std 6.96, range [58.22, 96.12]

Solvent-accessible surface area (backbone atoms only — not comparable to full-atom values): 4697 Å² total; per-residue (Å²): 125,67,65,63,59,49,52,53,50,52,53,51,58,60,66,45,87,40,80,64,48,44,46,50,55,50,35,28,72,76,67,32,58,82,58,36,58,64,48,52,62,52,50,53,48,50,49,52,51,49,54,51,53,51,47,55,50,51,55,61,47,30,78,82,40,70,64,51,62,62,49,52,50,50,54,51,51,52,51,58,72,75,104

Foldseek 3Di:
DVVVVVVVVVVVVLPPDDPVSVVLVVCCVVVN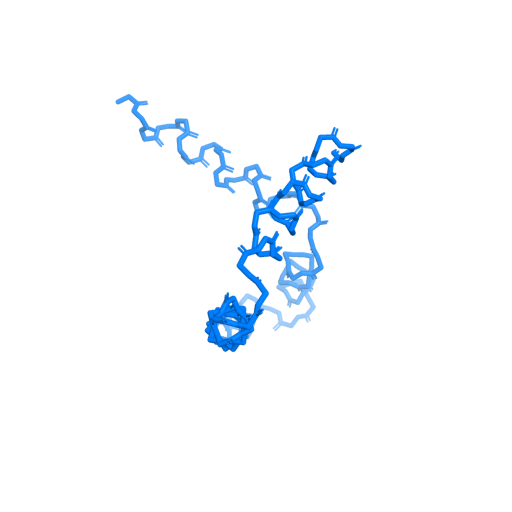NVVSVVVVVVVVVVCVCVCVVVVVVCVVVCVVVVCVVVVVVVVVVVVVVVD

Radius of gyration: 17.33 Å; Cα contacts (8 Å, |Δi|>4): 20; chains: 1; bounding box: 36×33×41 Å

Secondary structure (DSSP, 8-state):
-HHHHHHHHHHHHHHS--HHHHHHHHHHHHT-HHHHTTHHHHHHHHHHHHHHHHHHHHHHHHTT-TTHHHHHHHHHHHHHHH-